Protein AF-A0A7S0Z058-F1 (afdb_monomer)

Secondary structure (DSSP, 8-state):
-TTEEEEE-TTT--EEEEE---TT-HHHHHHHHHHHHHHHHTT---EEEES--HHHHHHHTTS-HHHHHHT--HHHHHHHHHHHHTPEEEE-SPPHHHHHHHHHHHHHHHHHHHH-TTTTHHHHHHHHH--

Mean predicted aligned error: 8.22 Å

Foldseek 3Di:
DPQWDWDADPPPRQIDIDHHDDWQDPVSLVSLLVVLVVCLVVVNAAADEDQADDVRVVVLVVDDPVVCVSRVTSLVSNVVSCVVSVHHYHHDHDPVVVVVVVVVVVVVLLVVLVVPVPVCSVVVVVVVVVD

Nearest PDB structures (foldseek):
  3aly-assembly1_A  TM=3.465E-01  e=3.565E-01  Sulfurisphaera tokodaii str. 7
  2ehg-assembly1_A  TM=3.582E-01  e=1.181E+00  Sulfurisphaera tokodaii str. 7

pLDDT: mean 87.31, std 9.09, range [49.81, 97.12]

Structure (mmCIF, N/CA/C/O backbone):
data_AF-A0A7S0Z058-F1
#
_entry.id   AF-A0A7S0Z058-F1
#
loop_
_atom_site.group_PDB
_atom_site.id
_atom_site.type_symbol
_atom_site.label_atom_id
_atom_site.label_alt_id
_atom_site.label_comp_id
_atom_site.label_asym_id
_atom_site.label_entity_id
_atom_site.label_seq_id
_atom_site.pdbx_PDB_ins_code
_atom_site.Cartn_x
_atom_site.Cartn_y
_atom_site.Cartn_z
_atom_site.occupancy
_atom_site.B_iso_or_equiv
_atom_site.auth_seq_id
_atom_site.auth_comp_id
_atom_site.auth_asym_id
_atom_site.auth_atom_id
_atom_site.pdbx_PDB_model_num
ATOM 1 N N . MET A 1 1 ? -17.803 3.914 -1.446 1.00 61.41 1 MET A N 1
ATOM 2 C CA . MET A 1 1 ? -17.051 5.086 -1.962 1.00 61.41 1 MET A CA 1
ATOM 3 C C . MET A 1 1 ? -16.535 4.789 -3.367 1.00 61.41 1 MET A C 1
ATOM 5 O O . MET A 1 1 ? -16.087 3.674 -3.591 1.00 61.41 1 MET A O 1
ATOM 9 N N . LYS A 1 2 ? -16.591 5.730 -4.325 1.00 82.69 2 LYS A N 1
ATOM 10 C CA . LYS A 1 2 ? -15.962 5.519 -5.649 1.00 82.69 2 LYS A CA 1
ATOM 11 C C . LYS A 1 2 ? -14.442 5.357 -5.483 1.00 82.69 2 LYS A C 1
ATOM 13 O O . LYS A 1 2 ? -13.835 6.137 -4.752 1.00 82.69 2 LYS A O 1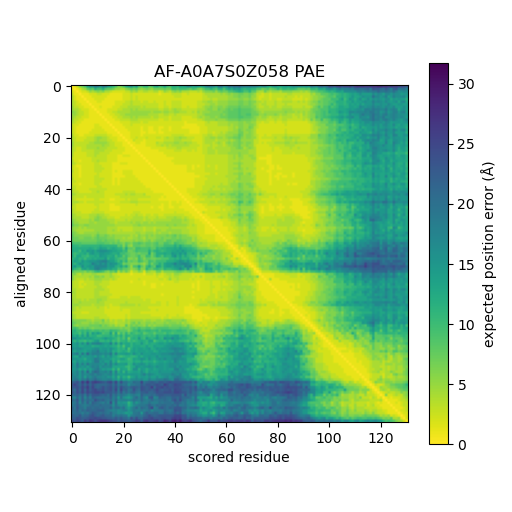
ATOM 18 N N . GLY A 1 3 ? -13.845 4.385 -6.176 1.00 88.38 3 GLY A N 1
ATOM 19 C CA . GLY A 1 3 ? -12.401 4.109 -6.127 1.00 88.38 3 GLY A CA 1
ATOM 20 C C . GLY A 1 3 ? -11.942 3.226 -4.960 1.00 88.38 3 GLY A C 1
ATOM 21 O O . GLY A 1 3 ? -10.746 3.167 -4.697 1.00 88.38 3 GLY A O 1
ATOM 22 N N . VAL A 1 4 ? -12.878 2.565 -4.270 1.00 96.25 4 VAL A N 1
ATOM 23 C CA . VAL A 1 4 ? -12.599 1.470 -3.331 1.00 96.25 4 VAL A CA 1
ATOM 24 C C . VAL A 1 4 ? -13.369 0.245 -3.807 1.00 96.25 4 VAL A C 1
ATOM 26 O O . VAL A 1 4 ? -14.580 0.333 -4.019 1.00 96.25 4 VAL A O 1
ATOM 29 N N . LEU A 1 5 ? -12.675 -0.875 -3.985 1.00 96.75 5 LEU A N 1
ATOM 30 C CA . LEU A 1 5 ? -13.266 -2.161 -4.335 1.00 96.75 5 LEU A CA 1
ATOM 31 C C . LEU A 1 5 ? -13.232 -3.070 -3.106 1.00 96.75 5 LEU A C 1
ATOM 33 O O . LEU A 1 5 ? -12.174 -3.276 -2.522 1.00 96.75 5 LEU A O 1
ATOM 37 N N . LYS A 1 6 ? -14.386 -3.617 -2.724 1.00 96.31 6 LYS A N 1
ATOM 38 C CA . LYS A 1 6 ? -14.473 -4.668 -1.710 1.00 96.31 6 LYS A CA 1
ATOM 39 C C . LYS A 1 6 ? -14.494 -6.016 -2.418 1.00 96.31 6 LYS A C 1
ATOM 41 O O . LYS A 1 6 ? -15.367 -6.248 -3.252 1.00 96.31 6 LYS A O 1
ATOM 46 N N . ILE A 1 7 ? -13.559 -6.883 -2.065 1.00 96.62 7 ILE A N 1
ATOM 47 C CA . ILE A 1 7 ? -13.546 -8.291 -2.454 1.00 96.62 7 ILE A CA 1
ATOM 48 C C . ILE A 1 7 ? -13.592 -9.154 -1.193 1.00 96.62 7 ILE A C 1
ATOM 50 O O . ILE A 1 7 ? -13.340 -8.673 -0.089 1.00 96.62 7 ILE A O 1
ATOM 54 N N . THR A 1 8 ? -13.932 -10.423 -1.356 1.00 97.12 8 THR A N 1
ATOM 55 C CA . THR A 1 8 ? -13.869 -11.412 -0.282 1.00 97.12 8 THR A CA 1
ATOM 56 C C . THR A 1 8 ? -12.756 -12.380 -0.623 1.00 97.12 8 THR A C 1
ATOM 58 O O . THR A 1 8 ? -12.754 -12.939 -1.720 1.00 97.12 8 THR A O 1
ATOM 61 N N . ASP A 1 9 ? -11.808 -12.555 0.292 1.00 94.81 9 ASP A N 1
ATOM 62 C CA . ASP A 1 9 ? -10.788 -13.580 0.141 1.00 94.81 9 ASP A CA 1
ATOM 63 C C . ASP A 1 9 ? -11.451 -14.963 0.106 1.00 94.81 9 ASP A C 1
ATOM 65 O O . ASP A 1 9 ? -12.235 -15.316 0.988 1.00 94.81 9 ASP A O 1
ATOM 69 N N . ALA A 1 10 ? -11.161 -15.742 -0.933 1.00 95.25 10 ALA A N 1
ATOM 70 C CA . ALA A 1 10 ? -11.855 -17.003 -1.186 1.00 95.25 10 ALA A CA 1
ATOM 71 C C . ALA A 1 10 ? -11.484 -18.103 -0.180 1.00 95.25 10 ALA A C 1
ATOM 73 O O . ALA A 1 10 ? -12.254 -19.043 0.005 1.00 95.25 10 ALA A O 1
ATOM 74 N N . VAL A 1 11 ? -10.311 -17.998 0.450 1.00 96.31 11 VAL A N 1
ATOM 75 C CA . VAL A 1 11 ? -9.785 -19.011 1.373 1.00 96.31 11 VAL A CA 1
ATOM 76 C C . VAL A 1 11 ? -10.282 -18.766 2.794 1.00 96.31 11 VAL A C 1
ATOM 78 O O . VAL A 1 11 ? -10.762 -19.682 3.455 1.00 96.31 11 VAL A O 1
ATOM 81 N N . THR A 1 12 ? -10.176 -17.528 3.267 1.00 94.94 12 THR A N 1
ATOM 82 C CA . THR A 1 12 ? -10.486 -17.145 4.650 1.00 94.94 12 THR A CA 1
ATOM 83 C C . THR A 1 12 ? -11.892 -16.575 4.815 1.00 94.94 12 THR A C 1
ATOM 85 O O . THR A 1 12 ? -12.390 -16.492 5.935 1.00 94.94 12 THR A O 1
ATOM 88 N N . GLY A 1 13 ? -12.540 -16.152 3.726 1.00 95.06 13 GLY A N 1
ATOM 89 C CA . GLY A 1 13 ? -13.803 -15.416 3.772 1.00 95.06 13 GLY A CA 1
ATOM 90 C C . GLY A 1 13 ? -13.661 -13.976 4.281 1.00 95.06 13 GLY A C 1
ATOM 91 O O . GLY A 1 13 ? -14.669 -13.282 4.432 1.00 95.06 13 GLY A O 1
ATOM 92 N N . ALA A 1 14 ? -12.437 -13.507 4.549 1.00 93.62 14 ALA A N 1
ATOM 93 C CA . ALA A 1 14 ? -12.196 -12.170 5.070 1.00 93.62 14 ALA A CA 1
ATOM 94 C C . ALA A 1 14 ? -12.501 -11.091 4.012 1.00 93.62 14 ALA A C 1
ATOM 96 O O . ALA A 1 14 ? -12.168 -11.257 2.833 1.00 93.62 14 ALA A O 1
ATOM 97 N N . PRO A 1 15 ? -13.123 -9.961 4.396 1.00 96.56 15 PRO A N 1
ATOM 98 C CA . PRO A 1 15 ? -13.286 -8.834 3.492 1.00 96.56 15 PRO A CA 1
ATOM 99 C C . PRO A 1 15 ? -11.937 -8.144 3.249 1.00 96.56 15 PRO A C 1
ATOM 101 O O . PRO A 1 15 ? -11.236 -7.778 4.187 1.00 96.56 15 PRO A O 1
ATOM 104 N N . VAL A 1 16 ? -11.612 -7.901 1.982 1.00 96.50 16 VAL A N 1
ATOM 105 C CA . VAL A 1 16 ? -10.430 -7.146 1.555 1.00 96.50 16 VAL A CA 1
ATOM 106 C C . VAL A 1 16 ? -10.888 -5.894 0.817 1.00 96.50 16 VAL A C 1
ATOM 108 O O . VAL A 1 16 ? -11.707 -5.954 -0.104 1.00 96.50 16 VAL A O 1
ATOM 111 N N . TYR A 1 17 ? -10.355 -4.745 1.221 1.00 97.00 17 TYR A N 1
ATOM 112 C CA . TYR A 1 17 ? -10.671 -3.451 0.625 1.00 97.00 17 TYR A CA 1
ATOM 113 C C . TYR A 1 17 ? -9.470 -2.946 -0.174 1.00 97.00 17 TYR A C 1
ATOM 115 O O . TYR A 1 17 ? -8.452 -2.552 0.389 1.00 97.00 17 TYR A O 1
ATOM 123 N N . LEU A 1 18 ? -9.601 -2.930 -1.498 1.00 96.19 18 LEU A N 1
ATOM 124 C CA . LEU A 1 18 ? -8.612 -2.373 -2.414 1.00 96.19 18 LEU A CA 1
ATOM 125 C C . LEU A 1 18 ? -8.900 -0.886 -2.624 1.00 96.19 18 LEU A C 1
ATOM 127 O O . LEU A 1 18 ? -9.914 -0.513 -3.223 1.00 96.19 18 LEU A O 1
ATOM 131 N N . VAL A 1 19 ? -8.011 -0.027 -2.128 1.00 95.75 19 VAL A N 1
ATOM 132 C CA . VAL A 1 19 ? -8.128 1.429 -2.257 1.00 95.75 19 VAL A CA 1
ATOM 133 C C . VAL A 1 19 ? -7.289 1.896 -3.439 1.00 95.75 19 VAL A C 1
ATOM 135 O O . VAL A 1 19 ? -6.069 1.971 -3.356 1.00 95.75 19 VAL A O 1
ATOM 138 N N . GLY A 1 20 ? -7.948 2.248 -4.543 1.00 93.94 20 GLY A N 1
ATOM 139 C CA . GLY A 1 20 ? -7.261 2.810 -5.700 1.00 93.94 20 GLY A CA 1
ATOM 140 C C . GLY A 1 20 ? -6.685 4.187 -5.375 1.00 93.94 20 GLY A C 1
ATOM 141 O O . GLY A 1 20 ? -7.416 5.070 -4.903 1.00 93.94 20 GLY A O 1
ATOM 142 N N . ALA A 1 21 ? -5.402 4.378 -5.674 1.00 90.94 21 ALA A N 1
ATOM 143 C CA . ALA A 1 21 ? -4.658 5.597 -5.401 1.00 90.94 21 ALA A CA 1
ATOM 144 C C . ALA A 1 21 ? -3.877 6.066 -6.634 1.00 90.94 21 ALA A C 1
ATOM 146 O O . ALA A 1 21 ? -3.256 5.279 -7.335 1.00 90.94 21 ALA A O 1
ATOM 147 N N . MET A 1 22 ? -3.888 7.376 -6.862 1.00 91.00 22 MET A N 1
ATOM 148 C CA . MET A 1 22 ? -2.875 8.065 -7.664 1.00 91.00 22 MET A CA 1
ATOM 149 C C . MET A 1 22 ? -1.888 8.693 -6.694 1.00 91.00 22 MET A C 1
ATOM 151 O O . MET A 1 22 ? -2.352 9.405 -5.811 1.00 91.00 22 MET A O 1
ATOM 155 N N . HIS A 1 23 ? -0.585 8.461 -6.851 1.00 88.81 23 HIS A N 1
ATOM 156 C CA . HIS A 1 23 ? 0.408 8.928 -5.882 1.00 88.81 23 HIS A CA 1
ATOM 157 C C . HIS A 1 23 ? 0.382 10.445 -5.665 1.00 88.81 23 HIS A C 1
ATOM 159 O O . HIS A 1 23 ? 0.349 11.219 -6.624 1.00 88.81 23 HIS A O 1
ATOM 165 N N . TYR A 1 24 ? 0.455 10.846 -4.393 1.00 85.88 24 TYR A N 1
ATOM 166 C CA . TYR A 1 24 ? 0.484 12.243 -3.936 1.00 85.88 24 TYR A CA 1
ATOM 167 C C . TYR A 1 24 ? -0.770 13.047 -4.304 1.00 85.88 24 TYR A C 1
ATOM 169 O O . TYR A 1 24 ? -0.768 14.279 -4.265 1.00 85.88 24 TYR A O 1
ATOM 177 N N . ASN A 1 25 ? -1.859 12.372 -4.668 1.00 91.38 25 ASN A N 1
ATOM 178 C CA . ASN A 1 25 ? -3.086 13.032 -5.060 1.00 91.38 25 ASN A CA 1
ATOM 179 C C . ASN A 1 25 ? -3.959 13.291 -3.817 1.00 91.38 25 ASN A C 1
ATOM 181 O O . ASN A 1 25 ? -4.390 12.341 -3.160 1.00 91.38 25 ASN A O 1
ATOM 185 N N . PRO A 1 26 ? -4.343 14.548 -3.524 1.00 91.31 26 PRO A N 1
ATOM 186 C CA . PRO A 1 26 ? -5.137 14.874 -2.336 1.00 91.31 26 PRO A CA 1
ATOM 187 C C . PRO A 1 26 ? -6.452 14.094 -2.203 1.00 91.31 26 PRO A C 1
ATOM 189 O O . PRO A 1 26 ? -6.872 13.767 -1.091 1.00 91.31 26 PRO A O 1
ATOM 192 N N . VAL A 1 27 ? -7.107 13.767 -3.322 1.00 93.38 27 VAL A N 1
ATOM 193 C CA . VAL A 1 27 ? -8.355 12.991 -3.323 1.00 93.38 27 VAL A CA 1
ATOM 194 C C . VAL A 1 27 ? -8.084 11.530 -2.972 1.00 93.38 27 VAL A C 1
ATOM 196 O O . VAL A 1 27 ? -8.856 10.947 -2.209 1.00 93.38 27 VAL A O 1
ATOM 199 N N . SER A 1 28 ? -6.989 10.956 -3.472 1.00 93.44 28 SER A N 1
ATOM 200 C CA . SER A 1 28 ? -6.552 9.603 -3.112 1.00 93.44 28 SER A CA 1
ATOM 201 C C . SER A 1 28 ? -6.181 9.529 -1.630 1.00 93.44 28 SER A C 1
ATOM 203 O O . SER A 1 28 ? -6.710 8.680 -0.920 1.00 93.44 28 SER A O 1
ATOM 205 N N . ILE A 1 29 ? -5.404 10.492 -1.121 1.00 93.31 29 ILE A N 1
ATOM 206 C CA . ILE A 1 29 ? -5.037 10.577 0.304 1.00 93.31 29 ILE A CA 1
ATOM 207 C C . ILE A 1 29 ? -6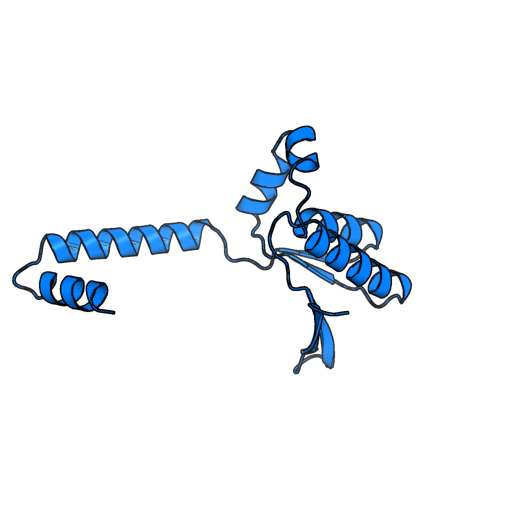.289 10.646 1.179 1.00 93.31 29 ILE A C 1
ATOM 209 O O . ILE A 1 29 ? -6.413 9.916 2.163 1.00 93.31 29 ILE A O 1
ATOM 213 N N . ARG A 1 30 ? -7.245 11.513 0.823 1.00 93.88 30 ARG A N 1
ATOM 214 C CA . ARG A 1 30 ? -8.506 11.645 1.561 1.00 93.88 30 ARG A CA 1
ATOM 215 C C . ARG A 1 30 ? -9.317 10.351 1.527 1.00 93.88 30 ARG A C 1
ATOM 217 O O . ARG A 1 30 ? -9.852 9.963 2.559 1.00 93.88 30 ARG A O 1
ATOM 224 N N . ARG A 1 31 ? -9.406 9.686 0.371 1.00 95.19 31 ARG A N 1
ATOM 225 C CA . ARG A 1 31 ? -10.112 8.404 0.222 1.00 95.19 31 ARG A CA 1
ATOM 226 C C . ARG A 1 31 ? -9.504 7.331 1.116 1.00 95.19 31 ARG A C 1
ATOM 228 O O . ARG A 1 31 ? -10.251 6.670 1.831 1.00 95.19 31 ARG A O 1
ATOM 235 N N . THR A 1 32 ? -8.180 7.196 1.109 1.00 95.31 32 THR A N 1
ATOM 236 C CA . THR A 1 32 ? -7.462 6.260 1.979 1.00 95.31 32 THR A CA 1
ATOM 237 C C . THR A 1 32 ? -7.768 6.543 3.443 1.00 95.31 32 THR A C 1
ATOM 239 O O . THR A 1 32 ? -8.191 5.639 4.157 1.00 95.31 32 THR A O 1
ATOM 242 N N . LYS A 1 33 ? -7.662 7.808 3.875 1.00 95.25 33 LYS A N 1
ATOM 243 C CA . LYS A 1 33 ? -7.950 8.191 5.264 1.00 95.25 33 LYS A CA 1
ATOM 244 C C . LYS A 1 33 ? -9.370 7.830 5.688 1.00 95.25 33 LYS A C 1
ATOM 246 O O . LYS A 1 33 ? -9.539 7.179 6.710 1.00 95.25 33 LYS A O 1
ATOM 251 N N . LEU A 1 34 ? -10.368 8.218 4.895 1.00 95.88 34 LEU A N 1
ATOM 252 C CA . LEU A 1 34 ? -11.772 7.951 5.215 1.00 95.88 34 LEU A CA 1
ATOM 253 C C . LEU A 1 34 ? -12.075 6.453 5.249 1.00 95.88 34 LEU A C 1
ATOM 255 O O . LEU A 1 34 ? -12.726 5.995 6.176 1.00 95.88 34 LEU A O 1
ATOM 259 N N . THR A 1 35 ? -11.548 5.686 4.292 1.00 95.94 35 THR A N 1
ATOM 260 C CA . THR A 1 35 ? -11.774 4.234 4.238 1.00 95.94 35 THR A CA 1
ATOM 261 C C . THR A 1 35 ? -11.208 3.538 5.471 1.00 95.94 35 THR A C 1
ATOM 263 O O . THR A 1 35 ? -11.909 2.764 6.112 1.00 95.94 35 THR A O 1
ATOM 266 N N . LEU A 1 36 ? -9.960 3.840 5.841 1.00 96.31 36 LEU A N 1
ATOM 267 C CA . LEU A 1 36 ? -9.344 3.242 7.024 1.00 96.31 36 LEU A CA 1
ATOM 268 C C . LEU A 1 36 ? -10.031 3.701 8.312 1.00 96.31 36 LEU A C 1
ATOM 270 O O . LEU A 1 36 ? -10.234 2.885 9.200 1.00 96.31 36 LEU A O 1
ATOM 274 N N . GLN A 1 37 ? -10.421 4.974 8.414 1.00 96.50 37 GLN A N 1
ATOM 275 C CA . GLN A 1 37 ? -11.146 5.489 9.580 1.00 96.50 37 GLN A CA 1
ATOM 276 C C . GLN A 1 37 ? -12.511 4.820 9.745 1.00 96.50 37 GLN A C 1
ATOM 278 O O . GLN A 1 37 ? -12.869 4.454 10.858 1.00 96.50 37 GLN A O 1
ATOM 283 N N . GLU A 1 38 ? -13.262 4.632 8.659 1.00 96.06 38 GLU A N 1
ATOM 284 C CA . GLU A 1 38 ? -14.539 3.913 8.689 1.00 96.06 38 GLU A CA 1
ATOM 285 C C . GLU A 1 38 ? -14.352 2.473 9.186 1.00 96.06 38 GLU A C 1
ATOM 287 O O . GLU A 1 38 ? -15.054 2.055 10.106 1.00 96.06 38 GLU A O 1
ATOM 292 N N . LEU A 1 39 ? -13.363 1.746 8.653 1.00 96.62 39 LEU A N 1
ATOM 293 C CA . LEU A 1 39 ? -13.070 0.370 9.071 1.00 96.62 39 LEU A CA 1
ATOM 294 C C . LEU A 1 39 ? -12.562 0.292 10.516 1.00 96.62 39 LEU A C 1
ATOM 296 O O . LEU A 1 39 ? -12.989 -0.578 11.271 1.00 96.62 39 LEU A O 1
ATOM 300 N N . ALA A 1 40 ? -11.683 1.208 10.926 1.00 96.31 40 ALA A N 1
ATOM 301 C CA . ALA A 1 40 ? -11.151 1.254 12.286 1.00 96.31 40 ALA A CA 1
ATOM 302 C C . ALA A 1 40 ? -12.255 1.560 13.306 1.00 96.31 40 ALA A C 1
ATOM 304 O O . ALA A 1 40 ? -12.365 0.874 14.318 1.00 96.31 40 ALA A O 1
ATOM 305 N N . ASN A 1 41 ? -13.120 2.537 13.015 1.00 96.56 41 ASN A N 1
ATOM 306 C CA . ASN A 1 41 ? -14.241 2.900 13.884 1.00 96.56 41 ASN A CA 1
ATOM 307 C C . ASN A 1 41 ? -15.284 1.779 13.996 1.00 96.56 41 ASN A C 1
ATOM 309 O O . ASN A 1 41 ? -15.942 1.662 15.027 1.00 96.56 41 ASN A O 1
ATOM 313 N N . ALA A 1 42 ? -15.433 0.960 12.953 1.00 95.88 42 ALA A N 1
ATOM 314 C CA . ALA A 1 42 ? -16.278 -0.230 12.975 1.00 95.88 42 ALA A CA 1
ATOM 315 C C . ALA A 1 42 ? -15.628 -1.429 13.697 1.00 95.88 42 ALA A C 1
ATOM 317 O O . ALA A 1 42 ? -16.287 -2.446 13.894 1.00 95.88 42 ALA A O 1
ATOM 318 N N . GLY A 1 43 ? -14.350 -1.337 14.089 1.00 94.94 43 GLY A N 1
ATOM 319 C CA . GLY A 1 43 ? -13.592 -2.468 14.630 1.00 94.94 43 GLY A CA 1
ATOM 320 C C . GLY A 1 43 ? -13.281 -3.552 13.589 1.00 94.94 43 GLY A C 1
ATOM 321 O O . GLY A 1 43 ? -12.997 -4.688 13.955 1.00 94.94 43 GLY A O 1
ATOM 322 N N . GLU A 1 44 ? -13.348 -3.217 12.298 1.00 95.44 44 GLU A N 1
ATOM 323 C CA . GLU A 1 44 ? -13.142 -4.138 11.172 1.00 95.44 44 GLU A CA 1
ATOM 324 C C . GLU A 1 44 ? -11.736 -4.033 10.555 1.00 95.44 44 GLU A C 1
ATOM 326 O O . GLU A 1 44 ? -11.379 -4.831 9.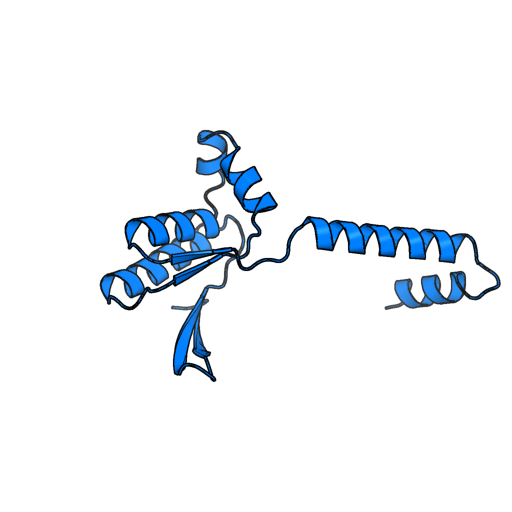688 1.00 95.44 44 GLU A O 1
ATOM 331 N N . LEU A 1 45 ? -10.925 -3.051 10.968 1.00 96.44 45 LEU A N 1
ATOM 332 C CA . LEU A 1 45 ? -9.568 -2.868 10.451 1.00 96.44 45 LEU A CA 1
ATOM 333 C C . LEU A 1 45 ? -8.563 -3.742 11.214 1.00 96.44 45 LEU A C 1
ATOM 335 O O . LEU A 1 45 ? -8.112 -3.374 12.294 1.00 96.44 45 LEU A O 1
ATOM 339 N N . SER A 1 46 ? -8.194 -4.884 10.636 1.00 94.94 46 SER A N 1
ATOM 340 C CA . SER A 1 46 ? -7.202 -5.807 11.208 1.00 94.94 46 SER A CA 1
ATOM 341 C C . SER A 1 46 ? -5.782 -5.564 10.693 1.00 94.94 46 SER A C 1
ATOM 343 O O . SER A 1 46 ? -4.831 -5.554 11.472 1.00 94.94 46 SER A O 1
ATOM 345 N N . ALA A 1 47 ? -5.640 -5.344 9.386 1.00 96.38 47 ALA A N 1
ATOM 346 C CA . ALA A 1 47 ? -4.358 -5.131 8.731 1.00 96.38 47 ALA A CA 1
ATOM 347 C C . ALA A 1 47 ? -4.469 -4.113 7.589 1.00 96.38 47 ALA A C 1
ATOM 349 O O . ALA A 1 47 ? -5.513 -3.964 6.948 1.00 96.38 47 ALA A O 1
ATOM 350 N N . VAL A 1 48 ? -3.360 -3.432 7.319 1.00 96.81 48 VAL A N 1
ATOM 351 C CA . VAL A 1 48 ? -3.171 -2.496 6.215 1.00 96.81 48 VAL A CA 1
ATOM 352 C C . VAL A 1 48 ? -1.951 -2.937 5.426 1.00 96.81 48 VAL A C 1
ATOM 354 O O . VAL A 1 48 ? -0.832 -2.922 5.933 1.00 96.81 48 VAL A O 1
ATOM 357 N N . VAL A 1 49 ? -2.166 -3.287 4.162 1.00 95.50 49 VAL A N 1
ATOM 358 C CA . VAL A 1 49 ? -1.087 -3.585 3.218 1.00 95.50 49 VAL A CA 1
ATOM 359 C C . VAL A 1 49 ? -0.826 -2.339 2.378 1.00 95.50 49 VAL A C 1
ATOM 361 O O . VAL A 1 49 ? -1.756 -1.797 1.778 1.00 95.50 49 VAL A O 1
ATOM 364 N N . ILE A 1 50 ? 0.421 -1.870 2.331 1.00 93.62 50 ILE A N 1
ATOM 365 C CA . ILE A 1 50 ? 0.832 -0.777 1.441 1.00 93.62 50 ILE A CA 1
ATOM 366 C C . ILE A 1 50 ? 1.698 -1.301 0.297 1.00 93.62 50 ILE A C 1
ATOM 368 O O . ILE A 1 50 ? 2.502 -2.213 0.480 1.00 93.62 50 ILE A O 1
ATOM 372 N N . GLU A 1 51 ? 1.555 -0.687 -0.876 1.00 90.81 51 GLU A N 1
ATOM 373 C CA . GLU A 1 51 ? 2.350 -0.959 -2.081 1.00 90.81 51 GLU A CA 1
ATOM 374 C C . GLU A 1 51 ? 3.757 -0.349 -1.939 1.00 90.81 51 GLU A C 1
ATOM 376 O O . GLU A 1 51 ? 4.114 0.670 -2.533 1.00 90.81 51 GLU A O 1
ATOM 381 N N . SER A 1 52 ? 4.536 -0.918 -1.023 1.00 89.75 52 SER A N 1
ATOM 382 C CA . SER A 1 52 ? 5.943 -0.603 -0.821 1.00 89.75 52 SER A CA 1
ATOM 383 C C . SER A 1 52 ? 6.689 -1.830 -0.312 1.00 89.75 52 SER A C 1
ATOM 385 O O . SER A 1 52 ? 6.077 -2.744 0.240 1.00 89.75 52 SER A O 1
ATOM 387 N N . CYS A 1 53 ? 8.009 -1.831 -0.475 1.00 88.00 53 CYS A N 1
ATOM 388 C CA . CYS A 1 53 ? 8.917 -2.855 0.031 1.00 88.00 53 CYS A CA 1
ATOM 389 C C . CYS A 1 53 ? 9.838 -2.267 1.109 1.00 88.00 53 CYS A C 1
ATOM 391 O O . CYS A 1 53 ? 9.923 -1.046 1.274 1.00 88.00 53 CYS A O 1
ATOM 393 N N . ALA A 1 54 ? 10.539 -3.120 1.860 1.00 87.06 54 ALA A N 1
ATOM 394 C CA . ALA A 1 54 ? 11.324 -2.696 3.023 1.00 87.06 54 ALA A CA 1
ATOM 395 C C . ALA A 1 54 ? 12.383 -1.632 2.690 1.00 87.06 54 ALA A C 1
ATOM 397 O O . ALA A 1 54 ? 12.482 -0.622 3.387 1.00 87.06 54 ALA A O 1
ATOM 398 N N . SER A 1 55 ? 13.150 -1.814 1.614 1.00 84.38 55 SER A N 1
ATOM 399 C CA . SER A 1 55 ? 14.196 -0.869 1.207 1.00 84.38 55 SER A CA 1
ATOM 400 C C . SER A 1 55 ? 13.615 0.483 0.778 1.00 84.38 55 SER A C 1
ATOM 402 O O . SER A 1 55 ? 14.071 1.531 1.249 1.00 84.38 55 SER A O 1
ATOM 404 N N . ARG A 1 56 ? 12.547 0.484 -0.031 1.00 84.31 56 ARG A N 1
ATOM 405 C CA . ARG A 1 56 ? 11.842 1.709 -0.454 1.00 84.31 56 ARG A CA 1
ATOM 406 C C . ARG A 1 56 ? 11.185 2.435 0.723 1.00 84.31 56 ARG A C 1
ATOM 408 O O . ARG A 1 56 ? 11.284 3.663 0.831 1.00 84.31 56 ARG A O 1
ATOM 415 N N . TRP A 1 57 ? 10.556 1.689 1.625 1.00 88.31 57 TRP A N 1
ATOM 416 C CA . TRP A 1 57 ? 9.932 2.237 2.823 1.00 88.31 57 TRP A CA 1
ATOM 417 C C . TRP A 1 57 ? 10.970 2.853 3.763 1.00 88.31 57 TRP A C 1
ATOM 419 O O . TRP A 1 57 ? 10.835 4.013 4.147 1.00 88.31 57 TRP A O 1
ATOM 429 N N . ASN A 1 58 ? 12.065 2.145 4.045 1.00 87.19 58 ASN A N 1
ATOM 430 C CA . ASN A 1 58 ? 13.151 2.652 4.885 1.00 87.19 58 ASN A CA 1
ATOM 431 C C . ASN A 1 58 ? 13.812 3.897 4.285 1.00 87.19 58 ASN A C 1
ATOM 433 O O . ASN A 1 58 ? 14.078 4.856 5.004 1.00 87.19 58 ASN A O 1
ATOM 437 N N . SER A 1 59 ? 14.018 3.935 2.966 1.00 84.56 59 SER A N 1
ATOM 438 C CA . SER A 1 59 ? 14.510 5.136 2.281 1.00 84.56 59 SER A CA 1
ATOM 439 C C . SER A 1 59 ? 13.572 6.331 2.489 1.00 84.56 59 SER A C 1
ATOM 441 O O . SER A 1 59 ? 14.016 7.430 2.829 1.00 84.56 59 SER A O 1
ATOM 443 N N . THR A 1 60 ? 12.258 6.102 2.400 1.00 82.44 60 THR A N 1
ATOM 444 C CA . THR A 1 60 ? 11.234 7.121 2.688 1.00 82.44 60 THR A CA 1
ATOM 445 C C . THR A 1 60 ? 11.295 7.577 4.151 1.00 82.44 60 THR A C 1
ATOM 447 O O . THR A 1 60 ? 11.257 8.777 4.436 1.00 82.44 60 THR A O 1
ATOM 450 N N . LEU A 1 61 ? 11.471 6.638 5.083 1.00 82.12 61 LEU A N 1
ATOM 451 C CA . LEU A 1 61 ? 11.653 6.893 6.514 1.00 82.12 61 LEU A CA 1
ATOM 452 C C . LEU A 1 61 ? 13.007 7.509 6.883 1.00 82.12 61 LEU A C 1
ATOM 454 O O . LEU A 1 61 ? 13.189 7.862 8.045 1.00 82.12 61 LEU A O 1
ATOM 458 N N . ASN A 1 62 ? 13.937 7.675 5.946 1.00 84.31 62 ASN A N 1
ATOM 459 C CA . ASN A 1 62 ? 15.212 8.361 6.174 1.00 84.31 62 ASN A CA 1
ATOM 460 C C . ASN A 1 62 ? 15.212 9.795 5.620 1.00 84.31 62 ASN A C 1
ATOM 462 O O . ASN A 1 62 ? 16.111 10.576 5.926 1.00 84.31 62 ASN A O 1
ATOM 466 N N . GLN A 1 63 ? 14.182 10.187 4.862 1.00 82.12 63 GLN A N 1
ATOM 467 C CA . GLN A 1 63 ? 14.047 11.554 4.350 1.00 82.12 63 GLN A CA 1
ATOM 468 C C . GLN A 1 63 ? 13.813 12.569 5.481 1.00 82.12 63 GLN A C 1
ATOM 470 O O . GLN A 1 63 ? 13.227 12.217 6.502 1.00 82.12 63 GLN A O 1
ATOM 475 N N . PRO A 1 64 ? 14.180 13.848 5.341 1.00 81.62 64 PRO A N 1
ATOM 476 C CA . PRO A 1 64 ? 13.846 14.864 6.337 1.00 81.62 64 PRO A CA 1
ATOM 477 C C . PRO A 1 64 ? 12.330 14.981 6.578 1.00 81.62 64 PRO A C 1
ATOM 479 O O . PRO A 1 64 ? 11.533 14.850 5.649 1.00 81.62 64 PRO A O 1
ATOM 482 N N . THR A 1 65 ? 11.909 15.291 7.809 1.00 76.94 65 THR A N 1
ATOM 483 C CA . THR A 1 65 ? 10.482 15.396 8.183 1.00 76.94 65 THR A CA 1
ATOM 484 C C . THR A 1 65 ? 9.700 16.366 7.293 1.00 76.94 65 THR A C 1
ATOM 486 O O . THR A 1 65 ? 8.555 16.099 6.941 1.00 76.94 65 THR A O 1
ATOM 489 N N . TRP A 1 66 ? 10.320 17.473 6.875 1.00 70.19 66 TRP A N 1
ATOM 490 C CA . TRP A 1 66 ? 9.691 18.439 5.971 1.00 70.19 66 TRP A CA 1
ATOM 491 C C . TRP A 1 66 ? 9.445 17.855 4.570 1.00 70.19 66 TRP A C 1
ATOM 493 O O . TRP A 1 66 ? 8.385 18.094 3.999 1.00 70.19 66 TRP A O 1
ATOM 503 N N . VAL A 1 67 ? 10.358 17.020 4.057 1.00 68.75 67 VAL A N 1
ATOM 504 C CA . VAL A 1 67 ? 10.198 16.308 2.777 1.00 68.75 67 VAL A CA 1
ATOM 505 C C . VAL A 1 67 ? 9.065 15.293 2.881 1.00 68.75 67 VAL A C 1
ATOM 507 O O . VAL A 1 67 ? 8.196 15.261 2.017 1.00 68.75 67 VAL A O 1
ATOM 510 N N . ARG A 1 68 ? 9.006 14.522 3.976 1.00 71.94 68 ARG A N 1
ATOM 511 C CA . ARG A 1 68 ? 7.912 13.561 4.217 1.00 71.94 68 ARG A CA 1
ATOM 512 C C . ARG A 1 68 ? 6.548 14.239 4.349 1.00 71.94 68 ARG A C 1
ATOM 514 O O . ARG A 1 68 ? 5.546 13.688 3.910 1.00 71.94 68 ARG A O 1
ATOM 521 N N . ASN A 1 69 ? 6.508 15.431 4.942 1.00 66.06 69 ASN A N 1
ATOM 522 C CA . ASN A 1 69 ? 5.272 16.189 5.124 1.00 66.06 69 ASN A CA 1
ATOM 523 C C . ASN A 1 69 ? 4.773 16.843 3.828 1.00 66.06 69 ASN A C 1
ATOM 525 O O . ASN A 1 69 ? 3.563 16.947 3.642 1.00 66.06 69 ASN A O 1
ATOM 529 N N . VAL A 1 70 ? 5.673 17.274 2.939 1.00 58.44 70 VAL A N 1
ATOM 530 C CA . VAL A 1 70 ? 5.304 17.771 1.600 1.00 58.44 70 VAL A CA 1
ATOM 531 C C . VAL A 1 70 ? 4.884 16.609 0.697 1.00 58.44 70 VAL A C 1
ATOM 533 O O . VAL A 1 70 ? 3.910 16.717 -0.041 1.00 58.44 70 VAL A O 1
ATOM 536 N N . LEU A 1 71 ? 5.565 15.469 0.814 1.00 59.28 71 LEU A N 1
ATOM 537 C CA . LEU A 1 71 ? 5.265 14.227 0.107 1.00 59.28 71 LEU A CA 1
ATOM 538 C C . LEU A 1 71 ? 4.320 13.329 0.914 1.00 59.28 71 LEU A C 1
ATOM 540 O O . LEU A 1 71 ? 4.546 12.121 0.996 1.00 59.28 71 LEU A O 1
ATOM 544 N N . GLN A 1 72 ? 3.269 13.896 1.525 1.00 65.81 72 GLN A N 1
ATOM 545 C CA . GLN A 1 72 ? 2.234 13.087 2.171 1.00 65.81 72 GLN A CA 1
ATOM 546 C C . GLN A 1 72 ? 1.600 12.171 1.126 1.00 65.81 72 GLN A C 1
ATOM 548 O O . GLN A 1 72 ? 0.724 12.583 0.376 1.00 65.81 72 GLN A O 1
ATOM 553 N N . SER A 1 73 ? 2.065 10.931 1.065 1.00 83.06 73 SER A N 1
ATOM 554 C CA . SER A 1 73 ? 1.519 9.921 0.178 1.00 83.06 73 SER A CA 1
ATOM 555 C C . SER A 1 73 ? 0.339 9.221 0.838 1.00 83.06 73 SER A C 1
ATOM 557 O O . SER A 1 73 ? 0.146 9.236 2.059 1.00 83.06 73 SER A O 1
ATOM 559 N N . GLU A 1 74 ? -0.448 8.556 0.011 1.00 89.62 74 GLU A N 1
ATOM 560 C CA . GLU A 1 74 ? -1.532 7.672 0.413 1.00 89.62 74 GLU A CA 1
ATOM 561 C C . GLU A 1 74 ? -1.012 6.568 1.337 1.00 89.62 74 GLU A C 1
ATOM 563 O O . GLU A 1 74 ? -1.659 6.249 2.330 1.00 89.62 74 GLU A O 1
ATOM 568 N N . MET A 1 75 ? 0.191 6.056 1.061 1.00 88.19 75 MET A N 1
ATOM 569 C CA . MET A 1 75 ? 0.868 5.049 1.880 1.00 88.19 75 MET A CA 1
ATOM 570 C C . MET A 1 75 ? 1.260 5.604 3.250 1.00 88.19 75 MET A C 1
ATOM 572 O O . MET A 1 75 ? 1.047 4.942 4.258 1.00 88.19 75 MET A O 1
ATOM 576 N N . GLY A 1 76 ? 1.784 6.834 3.312 1.00 88.38 76 GLY A N 1
ATOM 577 C CA . GLY A 1 76 ? 2.110 7.489 4.581 1.00 88.38 76 GLY A CA 1
ATOM 578 C C . GLY A 1 76 ? 0.866 7.738 5.435 1.00 88.38 76 GLY A C 1
ATOM 579 O O . GLY A 1 76 ? 0.877 7.505 6.643 1.00 88.38 76 GLY A O 1
ATOM 580 N N . ALA A 1 77 ? -0.234 8.154 4.802 1.00 90.75 77 ALA A N 1
ATOM 581 C CA . ALA A 1 77 ? -1.522 8.289 5.472 1.00 90.75 77 ALA A CA 1
ATOM 582 C C . ALA A 1 77 ? -2.064 6.939 5.971 1.00 90.75 77 ALA A C 1
ATOM 584 O O . ALA A 1 77 ? -2.569 6.874 7.091 1.00 90.75 77 ALA A O 1
ATOM 585 N N . ALA A 1 78 ? -1.935 5.881 5.166 1.00 92.50 78 ALA A N 1
ATOM 586 C CA . ALA A 1 78 ? -2.352 4.532 5.527 1.00 92.50 78 ALA A CA 1
ATOM 587 C C . ALA A 1 78 ? -1.538 3.974 6.701 1.00 92.50 78 ALA A C 1
ATOM 589 O O . ALA A 1 78 ? -2.118 3.534 7.687 1.00 92.50 78 ALA A O 1
ATOM 590 N N . ALA A 1 79 ? -0.209 4.070 6.633 1.00 91.88 79 ALA A N 1
ATOM 591 C CA . ALA A 1 79 ? 0.703 3.599 7.671 1.00 91.88 79 ALA A CA 1
ATOM 592 C C . ALA A 1 79 ? 0.463 4.303 9.011 1.00 91.88 79 ALA A C 1
ATOM 594 O O . ALA A 1 79 ? 0.394 3.652 10.051 1.00 91.88 79 ALA A O 1
ATOM 595 N N . LYS A 1 80 ? 0.274 5.629 8.982 1.00 91.19 80 LYS A N 1
ATOM 596 C CA . LYS A 1 80 ? -0.052 6.398 10.184 1.00 91.19 80 LYS A CA 1
ATOM 597 C C . LYS A 1 80 ? -1.358 5.916 10.824 1.00 91.19 80 LYS A C 1
ATOM 599 O O . LYS A 1 80 ? -1.389 5.687 12.027 1.00 91.19 80 LYS A O 1
ATOM 604 N N . LEU A 1 81 ? -2.417 5.746 10.031 1.00 92.44 81 LEU A N 1
ATOM 605 C CA . LEU A 1 81 ? -3.713 5.297 10.546 1.00 92.44 81 LEU A CA 1
ATOM 606 C C . LEU A 1 81 ? -3.687 3.845 11.027 1.00 92.44 81 LEU A C 1
ATOM 608 O O . LEU A 1 81 ? -4.337 3.538 12.021 1.00 92.44 81 LEU A O 1
ATOM 612 N N . ALA A 1 82 ? -2.928 2.967 10.367 1.00 93.12 82 ALA A N 1
ATOM 613 C CA . ALA A 1 82 ? -2.716 1.599 10.833 1.00 93.12 82 ALA A CA 1
ATOM 614 C C . ALA A 1 82 ? -2.108 1.604 12.244 1.00 93.12 82 ALA A C 1
ATOM 616 O O . ALA A 1 82 ? -2.660 1.009 13.163 1.00 93.12 82 ALA A O 1
ATOM 617 N N . GLN A 1 83 ? -1.047 2.393 12.444 1.00 91.81 83 GLN A N 1
ATOM 618 C CA . GLN A 1 83 ? -0.403 2.536 13.748 1.00 91.81 83 GLN A CA 1
ATOM 619 C C . GLN A 1 83 ? -1.342 3.132 14.810 1.00 91.81 83 GLN A C 1
ATOM 621 O O . GLN A 1 83 ? -1.380 2.639 15.934 1.00 91.81 83 GLN A O 1
ATOM 626 N N . GLU A 1 84 ? -2.105 4.175 14.472 1.00 93.12 84 GLU A N 1
ATOM 627 C CA . GLU A 1 84 ? -3.054 4.818 15.397 1.00 93.12 84 GLU A CA 1
ATOM 628 C C . GLU A 1 84 ? -4.225 3.902 15.788 1.00 93.12 84 GLU A C 1
ATOM 630 O O . GLU A 1 84 ? -4.738 4.009 16.899 1.00 93.12 84 GLU A O 1
ATOM 635 N N . SER A 1 85 ? -4.640 3.000 14.896 1.00 92.06 85 SER A N 1
ATOM 636 C CA . SER A 1 85 ? -5.726 2.036 15.135 1.00 92.06 85 SER A CA 1
ATOM 637 C C . SER A 1 85 ? -5.258 0.711 15.742 1.00 92.06 85 SER A C 1
ATOM 639 O O . SER A 1 85 ? -6.091 -0.114 16.108 1.00 92.06 85 SER A O 1
ATOM 641 N N . GLY A 1 86 ? -3.943 0.498 15.864 1.00 94.31 86 GLY A N 1
ATOM 642 C CA . GLY A 1 86 ? -3.368 -0.774 16.308 1.00 94.31 86 GLY A CA 1
ATOM 643 C C . GLY A 1 86 ? -3.468 -1.899 15.272 1.00 94.31 86 GLY A C 1
ATOM 644 O O . GLY A 1 86 ? -3.224 -3.053 15.618 1.00 94.31 86 GLY A O 1
ATOM 645 N N . ALA A 1 87 ? -3.818 -1.578 14.024 1.00 95.75 87 ALA A N 1
ATOM 646 C CA . ALA A 1 87 ? -3.844 -2.532 12.925 1.00 95.75 87 ALA A CA 1
ATOM 647 C C . ALA A 1 87 ? -2.420 -2.896 12.480 1.00 95.75 87 ALA A C 1
ATOM 649 O O . ALA A 1 87 ? -1.502 -2.070 12.513 1.00 95.75 87 ALA A O 1
ATOM 650 N N . GLU A 1 88 ? -2.242 -4.130 12.017 1.00 96.38 88 GLU A N 1
ATOM 651 C CA . GLU A 1 88 ? -0.966 -4.590 11.474 1.00 96.38 88 GLU A CA 1
ATOM 652 C C . GLU A 1 88 ? -0.618 -3.822 10.188 1.00 96.38 88 GLU A C 1
ATOM 654 O O . GLU A 1 88 ? -1.456 -3.676 9.300 1.00 96.38 88 GLU A O 1
ATOM 659 N N . LEU A 1 89 ? 0.621 -3.336 10.065 1.00 94.38 89 LEU A N 1
ATOM 660 C CA . LEU A 1 89 ? 1.121 -2.715 8.837 1.00 94.38 89 LEU A CA 1
ATOM 661 C C . LEU A 1 89 ? 2.017 -3.700 8.086 1.00 94.38 89 LEU A C 1
ATOM 663 O O . LEU A 1 89 ? 3.070 -4.089 8.589 1.00 94.38 89 LEU A O 1
ATOM 667 N N . VAL A 1 90 ? 1.634 -4.032 6.856 1.00 94.69 90 VAL A N 1
ATOM 668 C CA . VAL A 1 90 ? 2.352 -4.968 5.986 1.00 94.69 90 VAL A CA 1
ATOM 669 C C . VAL A 1 90 ? 2.857 -4.242 4.739 1.00 94.69 90 VAL A C 1
ATOM 671 O O . VAL A 1 90 ? 2.145 -3.450 4.118 1.00 94.69 90 VAL A O 1
ATOM 674 N N . LEU A 1 91 ? 4.104 -4.520 4.361 1.00 93.25 91 LEU A N 1
ATOM 675 C CA . LEU A 1 91 ? 4.718 -4.054 3.118 1.00 93.25 91 LEU A CA 1
ATOM 676 C C . LEU A 1 91 ? 4.488 -5.121 2.042 1.00 93.25 91 LEU A C 1
ATOM 678 O O . LEU A 1 91 ? 5.009 -6.225 2.166 1.00 93.25 91 LEU A O 1
ATOM 682 N N . GLY A 1 92 ? 3.649 -4.820 1.051 1.00 89.81 92 GLY A N 1
ATOM 683 C CA . GLY A 1 92 ? 3.148 -5.808 0.089 1.00 89.81 92 GLY A CA 1
ATOM 684 C C . GLY A 1 92 ? 3.861 -5.842 -1.261 1.00 89.81 92 GLY A C 1
ATOM 685 O O . GLY A 1 92 ? 3.445 -6.614 -2.118 1.00 89.81 92 GLY A O 1
ATOM 686 N N . ASP A 1 93 ? 4.871 -4.998 -1.479 1.00 88.75 93 ASP A N 1
ATOM 687 C CA . ASP A 1 93 ? 5.562 -4.895 -2.771 1.00 88.75 93 ASP A CA 1
ATOM 688 C C . ASP A 1 93 ? 6.832 -5.756 -2.821 1.00 88.75 93 ASP A C 1
ATOM 690 O O . ASP A 1 93 ? 7.455 -6.042 -1.791 1.00 88.75 93 ASP A O 1
ATOM 694 N N . GLN A 1 94 ? 7.238 -6.131 -4.034 1.00 85.88 94 GLN A N 1
ATOM 695 C CA . GLN A 1 94 ? 8.457 -6.903 -4.269 1.00 85.88 94 GLN A CA 1
ATOM 696 C C . GLN A 1 94 ? 9.703 -6.083 -3.875 1.00 85.88 94 GLN A C 1
ATOM 698 O O . GLN A 1 94 ? 9.718 -4.854 -4.032 1.00 85.88 94 GLN A O 1
ATOM 703 N N . PRO A 1 95 ? 10.773 -6.720 -3.362 1.00 84.62 95 PRO A N 1
ATOM 704 C CA . PRO A 1 95 ? 12.043 -6.038 -3.145 1.00 84.62 95 PRO A CA 1
ATOM 705 C C . PRO A 1 95 ? 12.535 -5.347 -4.424 1.00 84.62 95 PRO A C 1
ATOM 707 O O . PRO A 1 95 ? 12.528 -5.927 -5.513 1.00 84.62 95 PRO A O 1
ATOM 710 N N . ILE A 1 96 ? 12.982 -4.094 -4.297 1.00 77.25 96 ILE A N 1
ATOM 711 C CA . ILE A 1 96 ? 13.459 -3.313 -5.450 1.00 77.25 96 ILE A CA 1
ATOM 712 C C . ILE A 1 96 ? 14.733 -3.916 -6.050 1.00 77.25 96 ILE A C 1
ATOM 714 O O . ILE A 1 96 ? 15.010 -3.750 -7.235 1.00 77.25 96 ILE A O 1
ATOM 718 N N . GLU A 1 97 ? 15.489 -4.638 -5.230 1.00 80.75 97 GLU A N 1
ATOM 719 C CA . GLU A 1 97 ? 16.707 -5.341 -5.593 1.00 80.75 97 GLU A CA 1
ATOM 720 C C . GLU A 1 97 ? 16.416 -6.399 -6.666 1.00 80.75 97 GLU A C 1
ATOM 722 O O . GLU A 1 97 ? 17.090 -6.430 -7.692 1.00 80.75 97 GLU A O 1
ATOM 727 N N . GLU A 1 98 ? 15.340 -7.173 -6.507 1.00 76.31 98 GLU A N 1
ATOM 728 C CA . GLU A 1 98 ? 14.932 -8.182 -7.491 1.00 76.31 98 GLU A CA 1
ATOM 729 C C . GLU A 1 98 ? 14.521 -7.539 -8.822 1.00 76.31 98 GLU A C 1
ATOM 731 O O . GLU A 1 98 ? 14.926 -7.992 -9.892 1.00 76.31 98 GLU A O 1
ATOM 736 N N . THR A 1 99 ? 13.797 -6.416 -8.762 1.00 74.44 99 THR A N 1
ATOM 737 C CA . THR A 1 99 ? 13.459 -5.643 -9.969 1.00 74.44 99 THR A CA 1
ATOM 738 C C . THR A 1 99 ? 14.722 -5.122 -10.661 1.00 74.44 99 THR A C 1
ATOM 740 O O . THR A 1 99 ? 14.825 -5.155 -11.887 1.00 74.44 99 THR A O 1
ATOM 743 N N . SER A 1 100 ? 15.707 -4.651 -9.889 1.00 75.00 100 SER A N 1
ATOM 744 C CA . SER A 1 100 ? 16.966 -4.142 -10.435 1.00 75.00 100 SER A CA 1
ATOM 745 C C . SER A 1 100 ? 17.824 -5.239 -11.074 1.00 75.00 100 SER A C 1
ATOM 747 O O . SER A 1 100 ? 18.415 -5.009 -12.132 1.00 75.00 100 SER A O 1
ATOM 749 N N . ASP A 1 101 ? 17.823 -6.443 -10.502 1.00 81.31 101 ASP A N 1
ATOM 750 C CA . ASP A 1 101 ? 18.507 -7.606 -11.066 1.00 81.31 101 ASP A CA 1
ATOM 751 C C . ASP A 1 101 ? 17.877 -8.021 -12.399 1.00 81.31 101 ASP A C 1
ATOM 753 O O . ASP A 1 101 ? 18.587 -8.299 -13.370 1.00 81.31 101 ASP A O 1
ATOM 757 N N . ASP A 1 102 ? 16.548 -8.011 -12.488 1.00 81.12 102 ASP A N 1
ATOM 758 C CA . ASP A 1 102 ? 15.833 -8.333 -13.723 1.00 81.12 102 ASP A CA 1
ATOM 759 C C . ASP A 1 102 ? 16.030 -7.265 -14.809 1.00 81.12 102 ASP A C 1
ATOM 761 O O . ASP A 1 102 ? 16.218 -7.599 -15.987 1.00 81.12 102 ASP A O 1
ATOM 765 N N . MET A 1 103 ? 16.109 -5.984 -14.432 1.00 81.50 103 MET A N 1
ATOM 766 C CA . MET A 1 103 ? 16.540 -4.918 -15.344 1.00 81.50 103 MET A CA 1
ATOM 767 C C . MET A 1 103 ? 17.970 -5.153 -15.847 1.00 81.50 103 MET A C 1
ATOM 769 O O . MET A 1 103 ? 18.231 -5.015 -17.044 1.00 81.50 103 MET A O 1
ATOM 773 N N . GLY A 1 104 ? 18.892 -5.546 -14.964 1.00 85.19 104 GLY A N 1
ATOM 774 C CA . GLY A 1 104 ? 20.273 -5.875 -15.321 1.00 85.19 104 GLY A CA 1
ATOM 775 C C . GLY A 1 104 ? 20.365 -7.035 -16.314 1.00 85.19 104 GLY A C 1
ATOM 776 O O . GLY A 1 104 ? 21.063 -6.931 -17.323 1.00 85.19 104 GLY A O 1
ATOM 777 N N . LYS A 1 105 ? 19.600 -8.109 -16.088 1.00 87.12 105 LYS A N 1
ATOM 778 C CA . LYS A 1 105 ? 19.498 -9.240 -17.027 1.00 87.12 105 LYS A CA 1
ATOM 779 C C . LYS A 1 105 ? 18.951 -8.796 -18.381 1.00 87.12 105 LYS A C 1
ATOM 781 O O . LYS A 1 105 ? 19.505 -9.172 -19.408 1.00 87.12 105 LYS A O 1
ATOM 786 N N . THR A 1 106 ? 17.917 -7.957 -18.390 1.00 85.00 106 THR A N 1
ATOM 787 C CA . THR A 1 106 ? 17.309 -7.436 -19.626 1.00 85.00 106 THR A CA 1
ATOM 788 C C . THR A 1 106 ? 18.298 -6.579 -20.424 1.00 85.00 106 THR A C 1
ATOM 790 O O . THR A 1 106 ? 18.419 -6.717 -21.644 1.00 85.00 106 THR A O 1
ATOM 793 N N . LEU A 1 107 ? 19.075 -5.732 -19.743 1.00 86.19 107 LEU A N 1
ATOM 794 C CA . LEU A 1 107 ? 20.159 -4.966 -20.362 1.00 86.19 107 LEU A CA 1
ATOM 795 C C . LEU A 1 107 ? 21.253 -5.876 -20.924 1.00 86.19 107 LEU A C 1
ATOM 797 O O . LEU A 1 107 ? 21.709 -5.657 -22.046 1.00 86.19 107 LEU A O 1
ATOM 801 N N . GLN A 1 108 ? 21.651 -6.910 -20.182 1.00 88.31 108 GLN A N 1
ATOM 802 C CA . GLN A 1 108 ? 22.644 -7.875 -20.646 1.00 88.31 108 GLN A CA 1
ATOM 803 C C . GLN A 1 108 ? 22.157 -8.606 -21.903 1.00 88.31 108 GLN A C 1
ATOM 805 O O . GLN A 1 108 ? 22.882 -8.651 -22.894 1.00 88.31 108 GLN A O 1
ATOM 810 N N . MET A 1 109 ? 20.904 -9.069 -21.911 1.00 84.44 109 MET A N 1
ATOM 811 C CA . MET A 1 109 ? 20.270 -9.674 -23.086 1.00 84.44 109 MET A CA 1
ATOM 812 C C . MET A 1 109 ? 20.269 -8.723 -24.288 1.00 84.44 109 MET A C 1
ATOM 814 O O . MET A 1 109 ? 20.586 -9.135 -25.399 1.00 84.44 109 MET A O 1
ATOM 818 N N . THR A 1 110 ? 20.000 -7.434 -24.060 1.00 86.06 110 THR A N 1
ATOM 819 C CA . THR A 1 110 ? 20.027 -6.408 -25.115 1.00 86.06 110 THR A CA 1
ATOM 820 C C . THR A 1 110 ? 21.433 -6.245 -25.699 1.00 86.06 110 THR A C 1
ATOM 822 O O . THR A 1 110 ? 21.607 -6.171 -26.916 1.00 86.06 110 THR A O 1
ATOM 825 N N . VAL A 1 111 ? 22.459 -6.203 -24.844 1.00 87.00 111 VAL A N 1
ATOM 826 C CA . VAL A 1 111 ? 23.864 -6.115 -25.270 1.00 87.00 111 VAL A CA 1
ATOM 827 C C . VAL A 1 111 ? 24.282 -7.364 -26.044 1.00 87.00 111 VAL A C 1
ATOM 829 O O . VAL A 1 111 ? 24.973 -7.249 -27.060 1.00 87.00 111 VAL A O 1
ATOM 832 N N . ASP A 1 112 ? 23.871 -8.543 -25.585 1.00 86.12 112 ASP A N 1
ATOM 833 C CA . ASP A 1 112 ? 24.183 -9.812 -26.237 1.00 86.12 112 ASP A CA 1
ATOM 834 C C . ASP A 1 112 ? 23.506 -9.919 -27.604 1.00 86.12 112 ASP A C 1
ATOM 836 O O . ASP A 1 112 ? 24.160 -10.312 -28.572 1.00 86.12 112 ASP A O 1
ATOM 840 N N . ASP A 1 113 ? 22.254 -9.475 -27.725 1.00 84.62 113 ASP A N 1
ATOM 841 C CA . ASP A 1 113 ? 21.530 -9.417 -28.995 1.00 84.62 113 ASP A CA 1
ATOM 842 C C . ASP A 1 113 ? 22.137 -8.400 -29.972 1.00 84.62 113 ASP A C 1
ATOM 844 O O . ASP A 1 113 ? 22.254 -8.684 -31.169 1.00 84.62 113 ASP A O 1
ATOM 848 N N . LEU A 1 114 ? 22.618 -7.253 -29.479 1.00 84.38 114 LEU A N 1
ATOM 849 C CA . LEU A 1 114 ? 23.314 -6.259 -30.301 1.00 84.38 114 LEU A CA 1
ATOM 850 C C . LEU A 1 114 ? 24.629 -6.815 -30.875 1.00 84.38 114 LEU A C 1
ATOM 852 O O . LEU A 1 114 ? 24.943 -6.589 -32.047 1.00 84.38 114 LEU A O 1
ATOM 856 N N . LYS A 1 115 ? 25.387 -7.557 -30.057 1.00 87.94 115 LYS A N 1
ATOM 857 C CA . LYS A 1 115 ? 26.669 -8.190 -30.425 1.00 87.94 115 LYS A CA 1
ATOM 858 C C . LYS A 1 115 ? 26.507 -9.450 -31.280 1.00 87.94 115 LYS A C 1
ATOM 860 O O . LYS A 1 115 ? 27.496 -9.940 -31.823 1.00 87.94 115 LYS A O 1
ATOM 865 N N . SER A 1 116 ? 25.280 -9.943 -31.426 1.00 82.75 116 SER A N 1
ATOM 866 C CA . SER A 1 116 ? 24.944 -11.218 -32.063 1.00 82.75 116 SER A CA 1
ATOM 867 C C . SER A 1 116 ? 24.031 -11.043 -33.291 1.00 82.75 116 SER A C 1
ATOM 869 O O . SER A 1 116 ? 22.966 -11.666 -33.369 1.00 82.75 116 SER A O 1
ATOM 871 N N . PRO A 1 117 ? 24.418 -10.215 -34.287 1.00 76.50 117 PRO A N 1
ATOM 872 C CA . PRO A 1 117 ? 23.554 -9.872 -35.419 1.00 76.50 117 PRO A C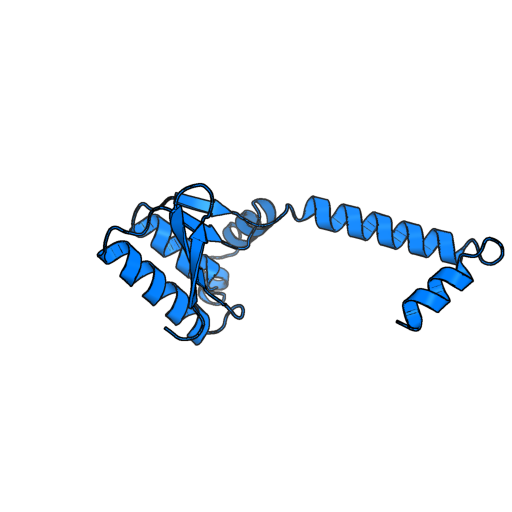A 1
ATOM 873 C C . PRO A 1 117 ? 23.133 -11.091 -36.246 1.00 76.50 117 PRO A C 1
ATOM 875 O O . PRO A 1 117 ? 21.972 -11.217 -36.628 1.00 76.50 117 PRO A O 1
ATOM 878 N N . LEU A 1 118 ? 24.070 -12.010 -36.496 1.00 77.25 118 LEU A N 1
ATOM 879 C CA . LEU A 1 118 ? 23.876 -13.154 -37.393 1.00 77.25 118 LEU A CA 1
ATOM 880 C C . LEU A 1 118 ? 23.257 -14.383 -36.705 1.00 77.25 118 LEU A C 1
ATOM 882 O O . LEU A 1 118 ? 22.732 -15.254 -37.389 1.00 77.25 118 LEU A O 1
ATOM 886 N N . SER A 1 119 ? 23.269 -14.453 -35.371 1.00 79.38 119 SER A N 1
ATOM 887 C CA . SER A 1 119 ? 22.617 -15.518 -34.583 1.00 79.38 119 SER A C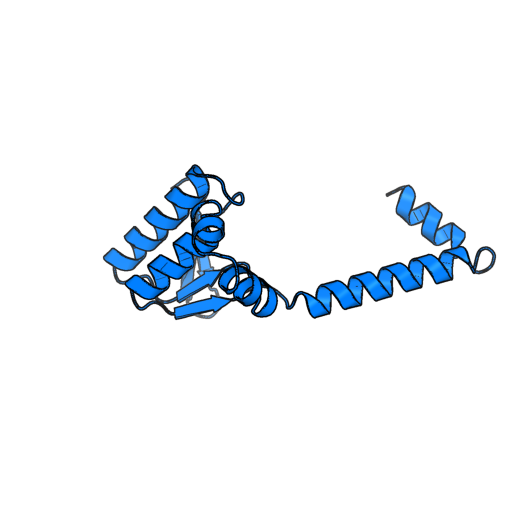A 1
ATOM 888 C C . SER A 1 119 ? 21.203 -15.134 -34.122 1.00 79.38 119 SER A C 1
ATOM 890 O O . SER A 1 119 ? 20.657 -15.693 -33.168 1.00 79.38 119 SER A O 1
ATOM 892 N N . GLY A 1 120 ? 20.585 -14.177 -34.820 1.00 80.50 120 GLY A N 1
ATOM 893 C CA . GLY A 1 120 ? 19.190 -13.791 -34.624 1.00 80.50 120 GLY A CA 1
ATOM 894 C C . GLY A 1 120 ? 18.957 -12.690 -33.588 1.00 80.50 120 GLY A C 1
ATOM 895 O O . GLY A 1 120 ? 17.799 -12.362 -33.348 1.00 80.50 120 GLY A O 1
ATOM 896 N N . GLY A 1 121 ? 20.003 -12.083 -33.015 1.00 79.94 121 GLY A N 1
ATOM 897 C CA . GLY A 1 121 ? 19.858 -10.974 -32.061 1.00 79.94 121 GLY A CA 1
ATOM 898 C C . GLY A 1 121 ? 19.156 -9.757 -32.669 1.00 79.94 121 GLY A C 1
ATOM 899 O O . GLY A 1 121 ? 18.224 -9.213 -32.090 1.00 79.94 121 GLY A O 1
ATOM 900 N N . TRP A 1 122 ? 19.487 -9.398 -33.912 1.00 84.25 122 TRP A N 1
ATOM 901 C CA . TRP A 1 122 ? 18.811 -8.294 -34.609 1.00 84.25 122 TRP A CA 1
ATOM 902 C C . TRP A 1 122 ? 17.367 -8.621 -34.996 1.00 84.25 122 TRP A C 1
ATOM 904 O O . TRP A 1 122 ? 16.526 -7.727 -35.034 1.00 84.25 122 TRP A O 1
ATOM 914 N N . SER A 1 123 ? 17.057 -9.899 -35.235 1.00 83.50 123 SER A N 1
ATOM 915 C CA . SER A 1 123 ? 15.677 -10.337 -35.458 1.00 83.50 123 SER A CA 1
ATOM 916 C C . SER A 1 123 ? 14.829 -10.192 -34.193 1.00 83.50 123 SER A C 1
ATOM 918 O O . SER A 1 123 ? 13.657 -9.848 -34.311 1.00 83.50 123 SER A O 1
ATOM 920 N N . 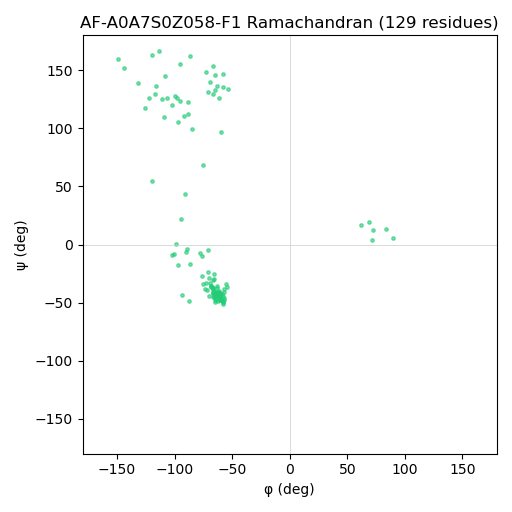ARG A 1 124 ? 15.406 -10.439 -33.006 1.00 81.62 124 ARG A N 1
ATOM 921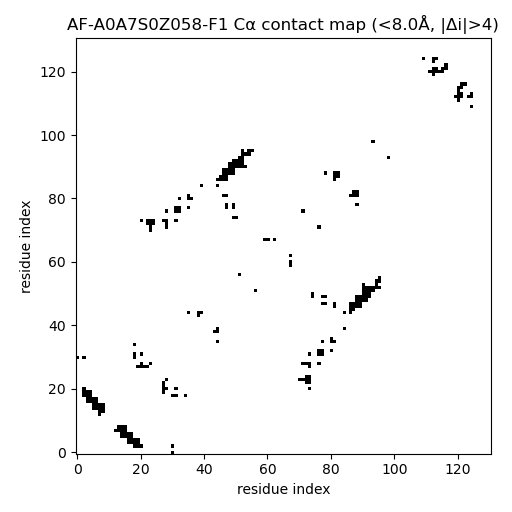 C CA . ARG A 1 124 ? 14.735 -10.245 -31.709 1.00 81.62 124 ARG A CA 1
ATOM 922 C C . ARG A 1 124 ? 14.528 -8.762 -31.394 1.00 81.62 124 ARG A C 1
ATOM 924 O O . ARG A 1 124 ? 13.414 -8.356 -31.085 1.00 81.62 124 ARG A O 1
ATOM 931 N N . ILE A 1 125 ? 15.549 -7.933 -31.618 1.00 81.12 125 ILE A N 1
ATOM 932 C CA . ILE A 1 125 ? 15.428 -6.471 -31.491 1.00 81.12 125 ILE A CA 1
ATOM 933 C C . ILE A 1 125 ? 14.332 -5.933 -32.426 1.00 81.12 125 ILE A C 1
ATOM 935 O O . ILE A 1 125 ? 13.499 -5.130 -32.014 1.00 81.12 125 ILE A O 1
ATOM 939 N N . ALA A 1 126 ? 14.289 -6.396 -33.680 1.00 81.81 126 ALA A N 1
ATOM 940 C CA . ALA A 1 126 ? 13.260 -5.978 -34.629 1.00 81.81 126 ALA A CA 1
ATOM 941 C C . ALA A 1 126 ? 11.845 -6.397 -34.192 1.00 81.81 126 ALA A C 1
ATOM 943 O O . ALA A 1 126 ? 10.909 -5.625 -34.386 1.00 81.81 126 ALA A O 1
ATOM 944 N N . SER A 1 127 ? 11.670 -7.579 -33.587 1.00 84.12 127 SER A N 1
ATOM 945 C CA . SER A 1 127 ? 10.363 -7.995 -33.060 1.00 84.12 127 SER A CA 1
ATOM 946 C C . SER A 1 127 ? 9.920 -7.195 -31.837 1.00 84.12 127 SER A C 1
ATOM 948 O O . SER A 1 127 ? 8.725 -6.952 -31.695 1.00 84.12 127 SER A O 1
ATOM 950 N N . ASP A 1 128 ? 10.855 -6.757 -30.992 1.00 80.19 128 ASP A N 1
ATOM 951 C CA . ASP A 1 128 ? 10.539 -5.969 -29.796 1.00 80.19 128 ASP A CA 1
ATOM 952 C C . ASP A 1 128 ? 10.128 -4.530 -30.137 1.00 80.19 128 ASP A C 1
ATOM 954 O O . ASP A 1 128 ? 9.266 -3.965 -29.475 1.00 80.19 128 ASP A O 1
ATOM 958 N N . VAL A 1 129 ? 10.699 -3.941 -31.195 1.00 77.38 129 VAL A N 1
ATOM 959 C CA . VAL A 1 129 ? 10.386 -2.564 -31.629 1.00 77.38 129 VAL A CA 1
ATOM 960 C C . VAL A 1 129 ? 9.041 -2.459 -32.361 1.00 77.38 129 VAL A C 1
ATOM 962 O O . VAL A 1 129 ? 8.429 -1.395 -32.381 1.00 77.38 129 VAL A O 1
ATOM 965 N N . VAL A 1 130 ? 8.589 -3.539 -33.001 1.00 76.94 130 VAL A N 1
ATOM 966 C CA . VAL A 1 130 ? 7.359 -3.554 -33.820 1.00 76.94 130 VAL A CA 1
ATOM 967 C C . VAL A 1 130 ? 6.110 -3.903 -32.991 1.00 76.94 130 VAL A C 1
ATOM 969 O O . VAL A 1 130 ? 4.994 -3.870 -33.514 1.00 76.94 130 VAL A O 1
ATOM 972 N N . ARG A 1 131 ? 6.277 -4.225 -31.707 1.00 49.81 131 ARG A N 1
ATOM 973 C CA . ARG A 1 131 ? 5.196 -4.585 -30.786 1.00 49.81 131 AR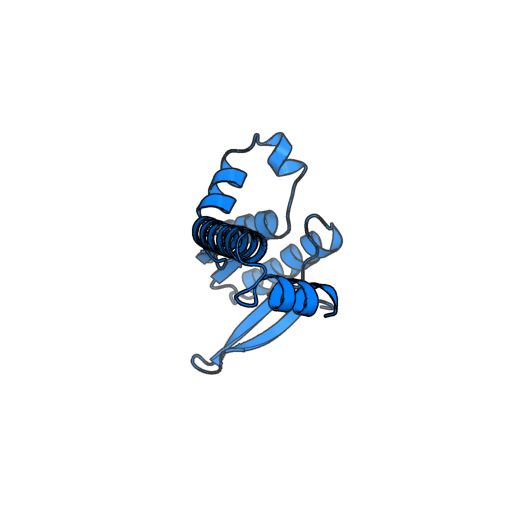G A CA 1
ATOM 974 C C . ARG A 1 131 ? 4.691 -3.385 -29.989 1.00 49.81 131 ARG A C 1
ATOM 976 O O . ARG A 1 131 ? 3.472 -3.380 -29.706 1.00 49.81 131 ARG A O 1
#

Solvent-accessible surface area (backbone atoms only — not comparable to full-atom values): 7525 Å² total; per-residue (Å²): 113,94,61,51,48,77,48,63,41,88,86,80,65,47,8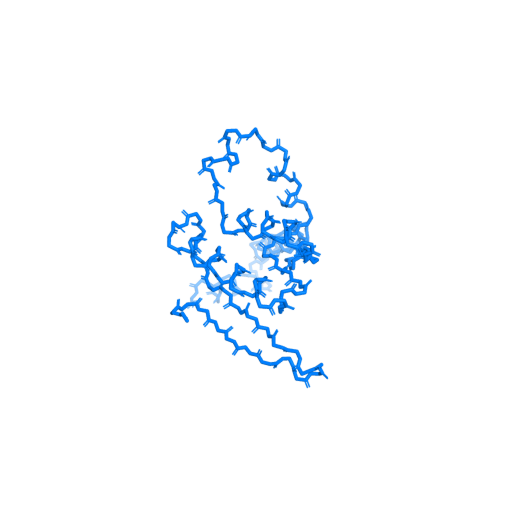0,42,76,48,68,62,70,55,87,65,33,72,67,30,34,50,50,46,48,52,53,52,50,54,31,43,75,69,73,66,48,61,65,42,76,33,93,36,19,70,69,62,46,50,54,58,73,66,50,57,70,69,57,47,63,74,58,54,27,41,58,56,51,46,53,53,50,21,61,76,64,70,19,44,75,42,66,68,35,74,55,65,65,61,55,50,51,53,51,50,51,53,51,49,52,51,52,51,22,68,76,27,56,89,81,45,21,48,58,51,54,53,55,63,75,75,107

Sequence (131 aa):
MKGVLKITDAVTGAPVYLVGAMHYNPVSIRRTKLTLQELANAGELSAVVIESCASRWNSTLNQPTWVRNVLQSEMGAAAKLAQESGAELVLGDQPIEETSDDMGKTLQMTVDDLKSPLSGGWSRIASDVVR

Organism: NCBI:txid464990

Radius of gyration: 20.71 Å; Cα contacts (8 Å, |Δi|>4): 141; chains: 1; bounding box: 44×38×54 Å